Protein AF-A0A2D7VZB6-F1 (afdb_monomer)

Solvent-accessible surface area (backbone atoms only — not comparable to full-atom values): 5784 Å² total; per-residue (Å²): 134,69,69,68,62,59,54,51,57,53,62,44,67,39,91,85,35,32,50,35,37,40,90,92,47,74,46,43,22,41,67,48,69,64,81,82,76,78,69,81,92,58,88,78,77,67,69,29,39,35,38,33,45,28,90,72,55,64,83,62,49,72,68,40,62,34,35,36,41,44,101,85,72,46,76,42,56,28,32,31,69,41,71,44,73,42,98,82,66,54,38,26,44,32,34,31,37,74,113

Nearest PDB structures (foldseek):
  8v3w-assembly1_b  TM=5.420E-01  e=8.320E-02  Clostridioides difficile
  3otl-assembly1_B  TM=2.208E-01  e=6.715E+00  Rhizobium johnstonii 3841

Foldseek 3Di:
DPPVQVVVQVVQPDPQWKWKDFDPFIGIWHKDWPDQPDPDDDRDWTWIKTKGFCVRPVPDDFQGWMWIQDPVRDTFIWTWHDWAADPVNGMIITTITGD

Secondary structure (DSSP, 8-state):
--HHHHHHHHHTTSTTSEEEEETTEEEEEEEE------BTTB----EEEEEEEHHHHTT--TT-EEEEE-TTS-EEEEEEEEEEEPTTSSEEEEEEEE-

Structure (mmCIF, N/CA/C/O backbone):
data_AF-A0A2D7VZB6-F1
#
_entry.id   AF-A0A2D7VZB6-F1
#
loop_
_atom_site.group_PDB
_atom_site.id
_atom_site.type_symbol
_atom_site.label_atom_id
_atom_site.label_alt_id
_atom_site.label_comp_id
_atom_site.label_asym_id
_atom_site.label_entity_id
_atom_site.label_seq_id
_atom_site.pdbx_PDB_ins_code
_atom_site.Cartn_x
_atom_site.Cartn_y
_atom_site.Cartn_z
_atom_site.occupancy
_atom_site.B_iso_or_equiv
_atom_site.auth_seq_id
_atom_site.auth_comp_id
_atom_site.auth_asym_id
_atom_site.auth_atom_id
_atom_site.pdbx_PDB_model_num
ATOM 1 N N . MET A 1 1 ? 14.872 5.092 -24.245 1.00 50.16 1 MET A N 1
ATOM 2 C CA . MET A 1 1 ? 14.673 6.013 -23.110 1.00 50.16 1 MET A CA 1
ATOM 3 C C . MET A 1 1 ? 13.165 6.137 -22.938 1.00 50.16 1 MET A C 1
ATOM 5 O O . MET A 1 1 ? 12.531 6.808 -23.741 1.00 50.16 1 MET A O 1
ATOM 9 N N . SER A 1 2 ? 12.569 5.325 -22.057 1.00 58.03 2 SER A N 1
ATOM 10 C CA . SER A 1 2 ? 11.112 5.313 -21.862 1.00 58.03 2 SER A CA 1
ATOM 11 C C . SER A 1 2 ? 10.766 6.402 -20.859 1.00 58.03 2 SER A C 1
ATOM 13 O O . SER A 1 2 ? 10.997 6.238 -19.666 1.00 58.03 2 SER A O 1
ATOM 15 N N . ILE A 1 3 ? 10.269 7.529 -21.360 1.00 58.19 3 ILE A N 1
ATOM 16 C CA . ILE A 1 3 ? 9.893 8.682 -20.537 1.00 58.19 3 ILE A CA 1
ATOM 17 C C . ILE A 1 3 ? 8.687 8.381 -19.630 1.00 58.19 3 ILE A C 1
ATOM 19 O O . ILE A 1 3 ? 8.497 9.047 -18.624 1.00 58.19 3 ILE A O 1
ATOM 23 N N . ALA A 1 4 ? 7.904 7.340 -19.937 1.00 58.97 4 ALA A N 1
ATOM 24 C CA . ALA A 1 4 ? 6.696 7.006 -19.186 1.00 58.97 4 ALA A CA 1
ATOM 25 C C . ALA A 1 4 ? 6.990 6.388 -17.805 1.00 58.97 4 ALA A C 1
ATOM 27 O O . ALA A 1 4 ? 6.356 6.757 -16.824 1.00 58.97 4 ALA A O 1
ATOM 28 N N . ASN A 1 5 ? 7.971 5.483 -17.708 1.00 59.22 5 ASN A N 1
ATOM 29 C CA . ASN A 1 5 ? 8.241 4.767 -16.454 1.00 59.22 5 ASN A CA 1
ATOM 30 C C . ASN A 1 5 ? 9.028 5.618 -15.445 1.00 59.22 5 ASN A C 1
ATOM 32 O O . ASN A 1 5 ? 8.784 5.549 -14.247 1.00 59.22 5 ASN A O 1
ATOM 36 N N . ASP A 1 6 ? 9.965 6.432 -15.932 1.00 64.12 6 ASP A N 1
ATOM 37 C CA . ASP A 1 6 ? 10.800 7.284 -15.077 1.00 64.12 6 ASP A CA 1
ATOM 38 C C . ASP A 1 6 ? 9.985 8.434 -14.456 1.00 64.12 6 ASP A C 1
ATOM 40 O O . ASP A 1 6 ? 10.096 8.729 -13.267 1.00 64.12 6 ASP A O 1
ATOM 44 N N . SER A 1 7 ? 9.066 9.030 -15.229 1.00 74.94 7 SER A N 1
ATOM 45 C CA . SER A 1 7 ? 8.169 10.077 -14.723 1.00 74.94 7 SER A CA 1
ATOM 46 C C . SER A 1 7 ? 7.130 9.558 -13.728 1.00 74.94 7 SER A C 1
ATOM 48 O O . SER A 1 7 ? 6.783 10.278 -12.796 1.00 74.94 7 SER A O 1
ATOM 50 N N . LEU A 1 8 ? 6.655 8.319 -13.881 1.00 69.69 8 LEU A N 1
ATOM 51 C CA . LEU A 1 8 ? 5.689 7.740 -12.947 1.00 69.69 8 LEU A CA 1
ATOM 52 C C . LEU A 1 8 ? 6.335 7.462 -11.581 1.00 69.69 8 LEU A C 1
ATOM 54 O O . LEU A 1 8 ? 5.794 7.856 -10.550 1.00 69.69 8 LEU A O 1
ATOM 58 N N . SER A 1 9 ? 7.541 6.890 -11.572 1.00 70.75 9 SER A N 1
ATOM 59 C CA . SER A 1 9 ? 8.326 6.706 -10.346 1.00 70.75 9 SER A CA 1
ATOM 60 C C . SER A 1 9 ? 8.626 8.029 -9.637 1.00 70.75 9 SER A C 1
ATOM 62 O O . SER A 1 9 ? 8.644 8.075 -8.409 1.00 70.75 9 SER A O 1
ATOM 64 N N . ALA A 1 10 ? 8.834 9.121 -10.379 1.00 72.25 10 ALA A N 1
ATOM 65 C CA . ALA A 1 10 ? 9.052 10.441 -9.790 1.00 72.25 10 ALA A CA 1
ATOM 66 C C . ALA A 1 10 ? 7.817 10.968 -9.032 1.00 72.25 10 ALA A C 1
ATOM 68 O O . ALA A 1 10 ? 7.970 11.558 -7.965 1.00 72.25 10 ALA A O 1
ATOM 69 N N . ILE A 1 11 ? 6.601 10.706 -9.526 1.00 70.12 11 ILE A N 1
ATOM 70 C CA . ILE A 1 11 ? 5.346 11.113 -8.864 1.00 70.12 11 ILE A CA 1
ATOM 71 C C . ILE A 1 11 ? 5.147 10.351 -7.547 1.00 70.12 11 ILE A C 1
ATOM 73 O O . ILE A 1 11 ? 4.745 10.938 -6.545 1.00 70.12 11 ILE A O 1
ATOM 77 N N . PHE A 1 12 ? 5.501 9.064 -7.502 1.00 66.31 12 PHE A N 1
ATOM 78 C CA . PHE A 1 12 ? 5.399 8.270 -6.273 1.00 66.31 12 PHE A CA 1
ATOM 79 C C . PHE A 1 12 ? 6.489 8.574 -5.229 1.00 66.31 12 PHE A C 1
ATOM 81 O O . PHE A 1 12 ? 6.454 8.022 -4.135 1.00 66.31 12 PHE A O 1
ATOM 88 N N . ASN A 1 13 ? 7.440 9.461 -5.537 1.00 63.59 13 ASN A N 1
ATOM 89 C CA . ASN A 1 13 ? 8.458 9.942 -4.598 1.00 63.59 13 ASN A CA 1
ATOM 90 C C . ASN A 1 13 ? 8.152 11.334 -4.023 1.00 63.59 13 ASN A C 1
ATOM 92 O O . ASN A 1 13 ? 8.998 11.907 -3.338 1.00 63.59 13 ASN A O 1
ATOM 96 N N . LEU A 1 14 ? 6.963 11.880 -4.287 1.00 69.38 14 LEU A N 1
ATOM 97 C CA . LEU A 1 14 ? 6.518 13.153 -3.721 1.00 69.38 14 LEU A CA 1
ATOM 98 C C . LEU A 1 14 ? 6.178 13.017 -2.228 1.00 69.38 14 LEU A C 1
ATOM 100 O O . LEU A 1 14 ? 5.786 11.944 -1.763 1.00 69.38 14 LEU A O 1
ATOM 104 N N . ASP A 1 15 ? 6.279 14.125 -1.490 1.00 63.09 15 ASP A N 1
ATOM 105 C CA . ASP A 1 15 ? 6.065 14.193 -0.032 1.00 63.09 15 ASP A CA 1
ATOM 106 C C . ASP A 1 15 ? 4.653 13.766 0.410 1.00 63.09 15 ASP A C 1
ATOM 108 O O . ASP A 1 15 ? 4.439 13.393 1.559 1.00 63.09 15 ASP A O 1
ATOM 112 N N . GLU A 1 16 ? 3.686 13.777 -0.508 1.00 67.25 16 GLU A N 1
ATOM 113 C CA . GLU A 1 16 ? 2.295 13.381 -0.258 1.00 67.25 16 GLU A CA 1
ATOM 114 C C . GLU A 1 16 ? 2.080 11.856 -0.288 1.00 67.25 16 GLU A C 1
ATOM 116 O O . GLU A 1 16 ? 0.983 11.370 -0.007 1.00 67.25 16 GLU A O 1
ATOM 121 N N . THR A 1 17 ? 3.117 11.085 -0.626 1.00 78.25 17 THR A N 1
ATOM 122 C CA . THR A 1 17 ? 3.073 9.618 -0.647 1.00 78.25 17 THR A CA 1
ATOM 123 C C . THR A 1 17 ? 3.573 9.015 0.654 1.00 78.25 17 THR A C 1
ATOM 125 O O . THR A 1 17 ? 4.539 9.491 1.252 1.00 78.25 17 THR A O 1
ATOM 128 N N . VAL A 1 18 ? 2.947 7.912 1.056 1.00 84.00 18 VAL A N 1
ATOM 129 C CA . VAL A 1 18 ? 3.314 7.158 2.254 1.00 84.00 18 VAL A CA 1
ATOM 130 C C . VAL A 1 18 ? 4.254 6.012 1.902 1.00 84.00 18 VAL A C 1
ATOM 132 O O . VAL A 1 18 ? 4.124 5.385 0.844 1.00 84.00 18 VAL A O 1
ATOM 135 N N . ALA A 1 19 ? 5.203 5.734 2.794 1.00 86.38 19 ALA A N 1
ATOM 136 C CA . ALA A 1 19 ? 6.038 4.548 2.696 1.00 86.38 19 ALA A CA 1
ATOM 137 C C . ALA A 1 19 ? 5.203 3.306 3.029 1.00 86.38 19 ALA A C 1
ATOM 139 O O . ALA A 1 19 ? 4.428 3.296 3.988 1.00 86.38 19 ALA A O 1
ATOM 140 N N . VAL A 1 20 ? 5.345 2.265 2.213 1.00 87.81 20 VAL A N 1
ATOM 141 C CA . VAL A 1 20 ? 4.643 0.993 2.377 1.00 87.81 20 VAL A CA 1
ATOM 142 C C . VAL A 1 20 ? 5.645 -0.144 2.324 1.00 87.81 20 VAL A C 1
ATOM 144 O O . VAL A 1 20 ? 6.427 -0.264 1.380 1.00 87.81 20 VAL A O 1
ATOM 147 N N . THR A 1 21 ? 5.569 -1.018 3.314 1.00 89.69 21 THR A N 1
ATOM 148 C CA . THR A 1 21 ? 6.435 -2.180 3.456 1.00 89.69 21 THR A CA 1
ATOM 149 C C . THR A 1 21 ? 5.589 -3.442 3.466 1.00 89.69 21 THR A C 1
ATOM 151 O O . THR A 1 21 ? 4.671 -3.587 4.271 1.00 89.69 21 THR A O 1
ATOM 154 N N . SER A 1 22 ? 5.901 -4.392 2.590 1.00 85.44 22 SER A N 1
ATOM 155 C CA . SER A 1 22 ? 5.312 -5.729 2.626 1.00 85.44 22 SER A CA 1
ATOM 156 C C . SER A 1 22 ? 6.402 -6.787 2.587 1.00 85.44 22 SER A C 1
ATOM 158 O O . SER A 1 22 ? 7.089 -6.976 1.580 1.00 85.44 22 SER A O 1
ATOM 160 N N . GLY A 1 23 ? 6.592 -7.472 3.714 1.00 81.69 23 GLY A N 1
ATOM 161 C CA . GLY A 1 23 ? 7.684 -8.426 3.879 1.00 81.69 23 GLY A CA 1
ATOM 162 C C . GLY A 1 23 ? 9.045 -7.756 3.671 1.00 81.69 23 GLY A C 1
ATOM 163 O O . GLY A 1 23 ? 9.472 -6.954 4.493 1.00 81.69 23 GLY A O 1
ATOM 164 N N . THR A 1 24 ? 9.733 -8.101 2.579 1.00 76.19 24 THR A N 1
ATOM 165 C CA . THR A 1 24 ? 11.045 -7.539 2.202 1.00 76.19 24 THR A CA 1
ATOM 166 C C . THR A 1 24 ? 10.969 -6.428 1.152 1.00 76.19 24 THR A C 1
ATOM 168 O O . THR A 1 24 ? 12.001 -5.853 0.802 1.00 76.19 24 THR A O 1
ATOM 171 N N . LYS A 1 25 ? 9.778 -6.144 0.615 1.00 83.31 25 LYS A N 1
ATOM 172 C CA . LYS A 1 25 ? 9.552 -5.105 -0.391 1.00 83.31 25 LYS A CA 1
ATOM 173 C C . LYS A 1 25 ? 9.194 -3.792 0.293 1.00 83.31 25 LYS A C 1
ATOM 175 O O . LYS A 1 25 ? 8.246 -3.756 1.074 1.00 83.31 25 LYS A O 1
ATOM 180 N N . ASN A 1 26 ? 9.914 -2.734 -0.060 1.00 85.25 26 ASN A N 1
ATOM 181 C CA . ASN A 1 26 ? 9.636 -1.370 0.373 1.00 85.25 26 ASN A CA 1
ATOM 182 C C . ASN A 1 26 ? 9.310 -0.540 -0.863 1.00 85.25 26 ASN A C 1
ATOM 184 O O . ASN A 1 26 ? 10.103 -0.511 -1.801 1.00 85.25 26 ASN A O 1
ATOM 188 N N . GLY A 1 27 ? 8.178 0.147 -0.837 1.00 85.12 27 GLY A N 1
ATOM 189 C CA . GLY A 1 27 ? 7.744 1.031 -1.906 1.00 85.12 27 GLY A CA 1
ATOM 190 C C . GLY A 1 27 ? 7.028 2.253 -1.352 1.00 85.12 27 GLY A C 1
ATOM 191 O O . GLY A 1 27 ? 6.919 2.445 -0.141 1.00 85.12 27 GLY A O 1
ATOM 192 N N . ARG A 1 28 ? 6.535 3.095 -2.254 1.00 85.81 28 ARG A N 1
ATOM 193 C CA . ARG A 1 28 ? 5.725 4.265 -1.912 1.00 85.81 28 ARG A CA 1
ATOM 194 C C . ARG A 1 28 ? 4.401 4.196 -2.646 1.00 85.81 28 ARG A C 1
ATOM 196 O O . ARG A 1 28 ? 4.322 3.654 -3.750 1.00 85.81 28 ARG A O 1
ATOM 203 N N . GLY A 1 29 ? 3.365 4.735 -2.025 1.00 85.69 29 GLY A N 1
ATOM 204 C CA . GLY A 1 29 ? 2.043 4.795 -2.625 1.00 85.69 29 GLY A CA 1
ATOM 205 C C . GLY A 1 29 ? 1.215 5.940 -2.075 1.00 85.69 29 GLY A C 1
ATOM 206 O O . GLY A 1 29 ? 1.551 6.557 -1.063 1.00 85.69 29 GLY A O 1
ATOM 207 N N . TYR A 1 30 ? 0.124 6.232 -2.766 1.00 86.06 30 TYR A N 1
ATOM 208 C CA . TYR A 1 30 ? -0.868 7.181 -2.300 1.00 86.06 30 TYR A CA 1
ATOM 209 C C . TYR A 1 30 ? -1.947 6.422 -1.533 1.00 86.06 30 TYR A C 1
ATOM 211 O O . TYR A 1 30 ? -2.668 5.607 -2.108 1.00 86.06 30 TYR A O 1
ATOM 219 N N . LEU A 1 31 ? -2.021 6.653 -0.224 1.00 85.81 31 LEU A N 1
ATOM 220 C CA . LEU A 1 31 ? -3.067 6.079 0.613 1.00 85.81 31 LEU A CA 1
ATOM 221 C C . LEU A 1 31 ? -4.263 7.023 0.610 1.00 85.81 31 LEU A C 1
ATOM 223 O O . LEU A 1 31 ? -4.245 8.047 1.300 1.00 85.81 31 LEU A O 1
ATOM 227 N N . ASP A 1 32 ? -5.302 6.646 -0.127 1.00 83.00 32 ASP A N 1
ATOM 228 C CA . ASP A 1 32 ? -6.597 7.291 -0.013 1.00 83.00 32 ASP A CA 1
ATOM 229 C C . ASP A 1 32 ? -7.195 6.911 1.345 1.00 83.00 32 ASP A C 1
ATOM 231 O O . ASP A 1 32 ? -7.533 5.7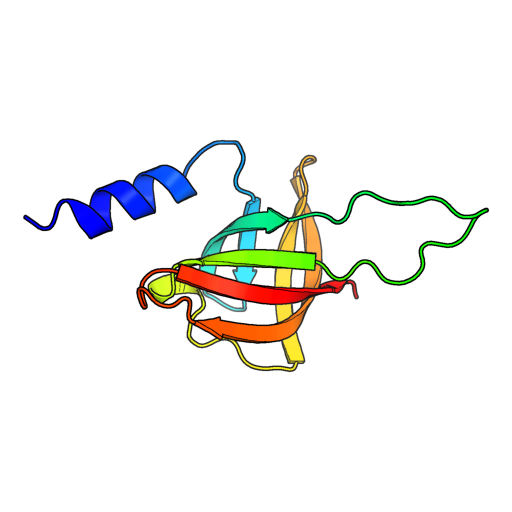53 1.629 1.00 83.00 32 ASP A O 1
ATOM 235 N N . ARG A 1 33 ? -7.214 7.900 2.237 1.00 69.81 33 ARG A N 1
ATOM 236 C CA . ARG A 1 33 ? -7.813 7.776 3.558 1.00 69.81 33 ARG A CA 1
ATOM 237 C C . ARG A 1 33 ? -9.268 8.192 3.409 1.00 69.81 33 ARG A C 1
ATOM 239 O O . ARG A 1 33 ? -9.511 9.352 3.076 1.00 69.81 33 ARG A O 1
ATOM 246 N N . PRO A 1 34 ? -10.234 7.319 3.730 1.00 62.69 34 PRO A N 1
ATOM 247 C CA . PRO A 1 34 ? -11.620 7.736 3.797 1.00 62.69 34 PRO A CA 1
ATOM 248 C C . PRO A 1 34 ? -11.731 8.945 4.709 1.00 62.69 34 PRO A C 1
ATOM 250 O O . PRO A 1 34 ? -11.156 8.988 5.802 1.00 62.69 34 PRO A O 1
ATOM 253 N N . THR A 1 35 ? -12.478 9.937 4.248 1.00 51.75 35 THR A N 1
ATOM 254 C CA . THR A 1 35 ? -12.899 11.034 5.103 1.00 51.75 35 THR A CA 1
ATOM 255 C C . THR A 1 35 ? -13.721 10.430 6.233 1.00 51.75 35 THR A C 1
ATOM 257 O O . THR A 1 35 ? -14.787 9.859 6.016 1.00 51.75 35 THR A O 1
ATOM 260 N N . THR A 1 36 ? -13.189 10.489 7.451 1.00 46.59 36 THR A N 1
ATOM 261 C CA . THR A 1 36 ? -13.869 9.978 8.638 1.00 46.59 36 THR A CA 1
ATOM 262 C C . THR A 1 36 ? -15.197 10.711 8.802 1.00 46.59 36 THR A C 1
ATOM 264 O O . THR A 1 36 ? -15.225 11.870 9.218 1.00 46.59 36 THR A O 1
ATOM 267 N N . VAL A 1 37 ? -16.312 10.049 8.496 1.00 44.66 37 VAL A N 1
ATOM 268 C CA . VAL A 1 37 ? -17.641 10.539 8.866 1.00 44.66 37 VAL A CA 1
ATOM 269 C C . VAL A 1 37 ? -17.910 10.049 10.284 1.00 44.66 37 VAL A C 1
ATOM 271 O O . VAL A 1 37 ? -18.256 8.890 10.500 1.00 44.66 37 VAL A O 1
ATOM 274 N N . LEU A 1 38 ? -17.696 10.922 11.272 1.00 46.47 38 LEU A N 1
ATOM 275 C CA . LEU A 1 38 ? -18.030 10.617 12.662 1.00 46.47 38 LEU A CA 1
ATOM 276 C C . LEU A 1 38 ? -19.556 10.550 12.822 1.00 46.47 38 LEU A C 1
ATOM 278 O O . LEU A 1 38 ? -20.234 11.575 12.781 1.00 46.47 38 LEU A O 1
ATOM 282 N N . ALA A 1 39 ? -20.092 9.354 13.061 1.00 45.38 39 ALA A N 1
ATOM 283 C CA . ALA A 1 39 ? -21.450 9.150 13.559 1.00 45.38 39 ALA A CA 1
ATOM 284 C C . ALA A 1 39 ? -21.376 8.682 15.023 1.00 45.38 39 ALA A C 1
ATOM 286 O O . ALA A 1 39 ? -21.346 7.489 15.313 1.00 45.38 39 ALA A O 1
ATOM 287 N N . GLY A 1 40 ? -21.295 9.626 15.966 1.00 65.50 40 GLY A N 1
ATOM 288 C CA . GLY A 1 40 ? -21.112 9.316 17.393 1.00 65.50 40 GLY A CA 1
ATOM 289 C C . GLY A 1 40 ? -19.647 9.042 17.776 1.00 65.50 40 GLY A C 1
ATOM 290 O O . GLY A 1 40 ? -18.779 9.849 17.455 1.00 65.50 40 GLY A O 1
ATOM 291 N N . ASN A 1 41 ? -19.382 7.939 18.495 1.00 56.78 41 ASN A N 1
ATOM 292 C CA . ASN A 1 41 ? -18.077 7.595 19.100 1.00 56.78 41 ASN A CA 1
ATOM 293 C C . ASN A 1 41 ? -17.372 6.369 18.476 1.00 56.78 41 ASN A C 1
ATOM 295 O O . ASN A 1 41 ? -16.347 5.941 19.005 1.00 56.78 41 ASN A O 1
ATOM 299 N N . GLU A 1 42 ? -17.896 5.794 17.390 1.00 50.00 42 GLU A N 1
ATOM 300 C CA . GLU A 1 42 ? -17.389 4.540 16.816 1.00 50.00 42 GLU A CA 1
ATOM 301 C C . GLU A 1 42 ? -16.896 4.734 15.376 1.00 50.00 42 GLU A C 1
ATOM 303 O O . GLU A 1 42 ? -17.583 5.318 14.537 1.00 50.00 42 GLU A O 1
ATOM 308 N N . ILE A 1 43 ? -15.685 4.244 15.094 1.00 54.34 43 ILE A N 1
ATOM 309 C CA . ILE A 1 43 ? -15.120 4.200 13.743 1.00 54.34 43 ILE A CA 1
ATOM 310 C C . ILE A 1 43 ? -15.624 2.913 13.088 1.00 54.34 43 ILE A C 1
ATOM 312 O O . ILE A 1 43 ? -15.092 1.828 13.314 1.00 54.34 43 ILE A O 1
ATOM 316 N N . LEU A 1 44 ? -16.674 3.042 12.283 1.00 49.78 44 LEU A N 1
ATOM 317 C CA . LEU A 1 44 ? -17.192 1.974 11.436 1.00 49.78 44 LEU A CA 1
ATOM 318 C C . LEU A 1 44 ? -16.239 1.815 10.249 1.00 49.78 44 LEU A C 1
ATOM 320 O O . LEU A 1 44 ? -16.246 2.653 9.361 1.00 49.78 44 LEU A O 1
ATOM 324 N N . SER A 1 45 ? -15.382 0.796 10.303 1.00 50.75 45 SER A N 1
ATOM 325 C CA . SER A 1 45 ? -14.546 0.257 9.217 1.00 50.75 45 SER A CA 1
ATOM 326 C C . SER A 1 45 ? -14.179 1.228 8.083 1.00 50.75 45 SER A C 1
ATOM 328 O O . SER A 1 45 ? -14.948 1.521 7.173 1.00 50.75 45 SER A O 1
ATOM 330 N N . THR A 1 46 ? -12.950 1.716 8.143 1.00 60.00 46 THR A N 1
ATOM 331 C CA . THR A 1 46 ? -12.361 2.571 7.124 1.00 60.00 46 THR A CA 1
ATOM 332 C C . THR A 1 46 ? -11.721 1.663 6.070 1.00 60.00 46 THR A C 1
ATOM 334 O O . THR A 1 46 ? -10.645 1.124 6.313 1.00 60.00 46 THR A O 1
ATOM 337 N N . ASP A 1 47 ? -12.390 1.418 4.942 1.00 66.94 47 ASP A N 1
ATOM 338 C CA . ASP A 1 47 ? -11.762 0.749 3.796 1.00 66.94 47 ASP A CA 1
ATOM 339 C C . ASP A 1 47 ? -10.730 1.704 3.191 1.00 66.94 47 ASP A C 1
ATOM 341 O O . ASP A 1 47 ? -11.081 2.738 2.629 1.00 66.94 47 ASP A O 1
ATOM 345 N N . TYR A 1 48 ? -9.448 1.391 3.347 1.00 81.75 4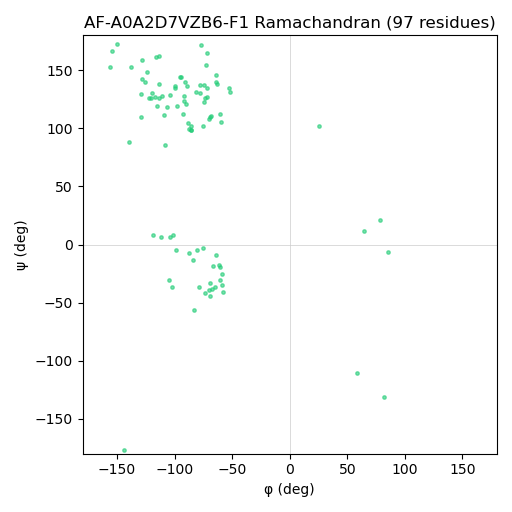8 TYR A N 1
ATOM 346 C CA . TYR A 1 48 ? -8.369 2.209 2.801 1.00 81.75 48 TYR A CA 1
ATOM 347 C C . TYR A 1 48 ? -8.023 1.718 1.400 1.00 81.75 48 TYR A C 1
ATOM 349 O O . TYR A 1 48 ? -7.950 0.511 1.171 1.00 81.75 48 TYR A O 1
ATOM 357 N N . VAL A 1 49 ? -7.759 2.628 0.465 1.00 87.44 49 VAL A N 1
ATOM 358 C CA . VAL A 1 49 ? -7.298 2.259 -0.880 1.00 87.44 49 VAL A CA 1
ATOM 359 C C . VAL A 1 49 ? -5.893 2.799 -1.079 1.00 87.44 49 VAL A C 1
ATOM 361 O O . VAL A 1 49 ? -5.652 3.999 -1.005 1.00 87.44 49 VAL A O 1
ATOM 364 N N . LEU A 1 50 ? -4.943 1.900 -1.309 1.00 86.81 50 LEU A N 1
ATOM 365 C CA . LEU A 1 50 ? -3.570 2.244 -1.635 1.00 86.81 50 LEU A CA 1
ATOM 366 C C . LEU A 1 50 ? -3.382 2.184 -3.149 1.00 86.81 50 LEU A C 1
ATOM 368 O O . LEU A 1 50 ? -3.506 1.122 -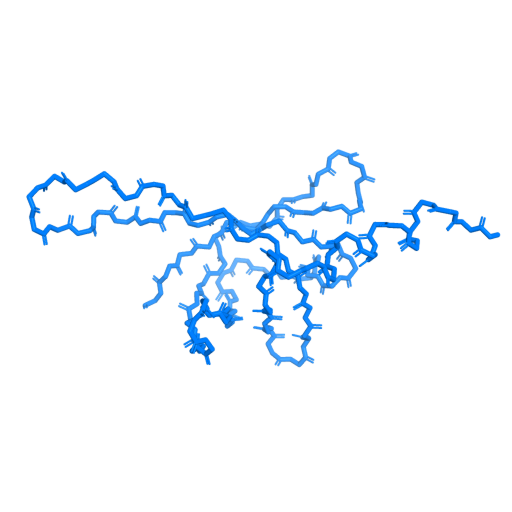3.752 1.00 86.81 50 LEU A O 1
ATOM 372 N N . HIS A 1 51 ? -3.025 3.316 -3.741 1.00 88.81 51 HIS A N 1
ATOM 373 C CA . HIS A 1 51 ? -2.567 3.395 -5.120 1.00 88.81 51 HIS A CA 1
ATOM 374 C C . HIS A 1 51 ? -1.050 3.270 -5.166 1.00 88.81 51 HIS A C 1
ATOM 376 O O . HIS A 1 51 ? -0.335 4.052 -4.533 1.00 88.81 51 HIS A O 1
ATOM 382 N N . CYS A 1 52 ? -0.544 2.298 -5.914 1.00 87.69 52 CYS A N 1
ATOM 383 C CA . CYS A 1 52 ? 0.886 2.034 -5.987 1.00 87.69 52 CYS A CA 1
ATOM 384 C C . CYS A 1 52 ? 1.304 1.462 -7.344 1.00 87.69 52 CYS A C 1
ATOM 386 O O . CYS A 1 52 ? 0.474 1.170 -8.205 1.00 87.69 52 CYS A O 1
ATOM 388 N N . LEU A 1 53 ? 2.615 1.330 -7.542 1.00 86.06 53 LEU A N 1
ATOM 389 C CA . LEU A 1 53 ? 3.185 0.754 -8.756 1.00 86.06 53 LEU A CA 1
ATOM 390 C C . LEU A 1 53 ? 3.014 -0.767 -8.792 1.00 86.06 53 LEU A C 1
ATOM 392 O O . LEU A 1 53 ? 3.297 -1.464 -7.810 1.00 86.06 53 LEU A O 1
ATOM 396 N N . ASP A 1 54 ? 2.650 -1.285 -9.966 1.00 84.94 54 ASP A N 1
ATOM 397 C CA . ASP A 1 54 ? 2.544 -2.725 -10.225 1.00 84.94 54 ASP A CA 1
ATOM 398 C C . ASP A 1 54 ? 3.868 -3.459 -9.961 1.00 84.94 54 ASP A C 1
ATOM 400 O O . ASP A 1 54 ? 3.891 -4.510 -9.319 1.00 84.94 54 ASP A O 1
ATOM 404 N N . SER A 1 55 ? 4.994 -2.857 -10.352 1.00 82.19 55 SER A N 1
ATOM 405 C CA . SER A 1 55 ? 6.331 -3.434 -10.168 1.00 82.19 55 SER A CA 1
ATOM 406 C C . SER A 1 55 ? 6.703 -3.675 -8.700 1.00 82.19 55 SER A C 1
ATOM 408 O O . SER A 1 55 ? 7.454 -4.605 -8.379 1.00 82.19 55 SER A O 1
ATOM 410 N N . GLU A 1 56 ? 6.171 -2.852 -7.798 1.00 82.25 56 GLU A N 1
ATOM 411 C CA . GLU A 1 56 ? 6.423 -2.951 -6.364 1.00 82.25 56 GLU A CA 1
ATOM 412 C C . GLU A 1 56 ? 5.496 -3.995 -5.736 1.00 82.25 56 GLU A C 1
ATOM 414 O O . GLU A 1 56 ? 5.972 -4.994 -5.184 1.00 82.25 56 GLU A O 1
ATOM 419 N N . PHE A 1 57 ? 4.181 -3.828 -5.903 1.00 84.31 57 PHE A N 1
ATOM 420 C CA . PHE A 1 57 ? 3.168 -4.529 -5.106 1.00 84.31 57 PHE A CA 1
ATOM 421 C C . PHE A 1 57 ? 2.224 -5.441 -5.907 1.00 84.31 57 PHE A C 1
ATOM 423 O O . PHE A 1 57 ? 1.286 -6.011 -5.347 1.00 84.31 57 PHE A O 1
ATOM 430 N N . GLY A 1 58 ? 2.478 -5.669 -7.196 1.00 79.19 58 GLY A N 1
ATOM 431 C CA . GLY A 1 58 ? 1.664 -6.555 -8.038 1.00 79.19 58 GLY A CA 1
ATOM 432 C C . GLY A 1 58 ? 1.623 -8.016 -7.581 1.00 79.19 58 GLY A C 1
ATOM 433 O O . GLY A 1 58 ? 0.713 -8.753 -7.947 1.00 79.19 58 GLY A O 1
ATOM 434 N N . SER A 1 59 ? 2.560 -8.443 -6.728 1.00 85.38 59 SER A N 1
ATOM 435 C CA . SER A 1 59 ? 2.577 -9.793 -6.154 1.00 85.38 59 SER A CA 1
ATOM 436 C C . SER A 1 59 ? 1.758 -9.956 -4.869 1.00 85.38 59 SER A C 1
ATOM 438 O O . SER A 1 59 ? 1.655 -11.088 -4.393 1.00 85.38 59 SER A O 1
ATOM 440 N N . LEU A 1 60 ? 1.221 -8.872 -4.291 1.00 85.75 60 LEU A N 1
ATOM 441 C CA . LEU A 1 60 ? 0.426 -8.938 -3.060 1.00 85.75 60 LEU A CA 1
ATOM 442 C C . LEU A 1 60 ? -0.850 -9.749 -3.272 1.00 85.75 60 LEU A C 1
ATOM 444 O O . LEU A 1 60 ? -1.544 -9.591 -4.281 1.00 85.75 60 LEU A O 1
ATOM 448 N N . LYS A 1 61 ? -1.182 -10.582 -2.290 1.00 88.25 61 LYS A N 1
ATOM 449 C CA . LYS A 1 61 ? -2.372 -11.431 -2.287 1.00 88.25 61 LYS A CA 1
ATOM 450 C C . LYS A 1 61 ? -3.311 -11.052 -1.155 1.00 88.25 61 LYS A C 1
ATOM 452 O O . LYS A 1 61 ? -2.928 -10.424 -0.174 1.00 88.25 61 LYS A O 1
ATOM 457 N N . PHE A 1 62 ? -4.561 -11.484 -1.289 1.00 88.31 62 PHE A N 1
ATOM 458 C CA . PHE A 1 62 ? -5.539 -11.397 -0.212 1.00 88.31 62 PHE A CA 1
ATOM 459 C C . PHE A 1 62 ? -4.992 -12.013 1.083 1.00 88.31 62 PHE A C 1
ATOM 461 O O . PHE A 1 62 ? -4.518 -13.150 1.075 1.00 88.31 62 PHE A O 1
ATOM 468 N N . GLY A 1 63 ? -5.113 -11.281 2.188 1.00 86.62 63 GLY A N 1
ATOM 469 C CA . GLY A 1 63 ? -4.643 -11.698 3.507 1.00 86.62 63 GLY A CA 1
ATOM 470 C C . GLY A 1 63 ? -3.173 -11.389 3.794 1.00 86.62 63 GLY A C 1
ATOM 471 O O . GLY A 1 63 ? -2.758 -11.565 4.938 1.00 86.62 63 GLY A O 1
ATOM 472 N N . ASP A 1 64 ? -2.400 -10.898 2.818 1.00 89.50 64 ASP A N 1
ATOM 473 C CA . ASP A 1 64 ? -1.034 -10.443 3.079 1.00 89.50 64 ASP A CA 1
ATOM 474 C C . ASP A 1 64 ? -1.040 -9.232 4.021 1.00 89.50 64 ASP A C 1
ATOM 476 O O . ASP A 1 64 ? -1.937 -8.382 3.982 1.00 89.50 64 ASP A O 1
ATOM 480 N N . SER A 1 65 ? -0.015 -9.158 4.869 1.00 89.25 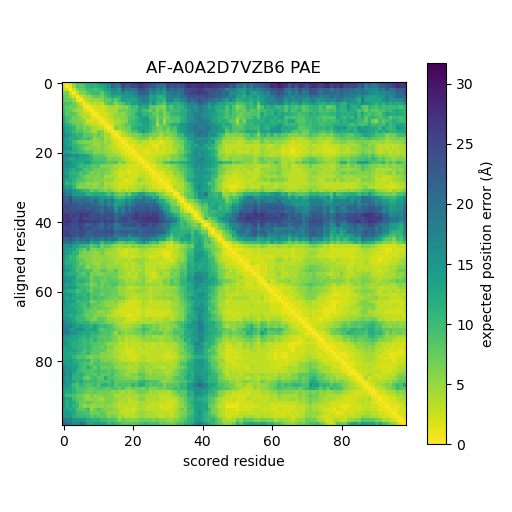65 SER A N 1
ATOM 481 C CA . SER A 1 65 ? 0.195 -8.029 5.771 1.00 89.25 65 SER A CA 1
ATOM 482 C C . SER A 1 65 ? 1.037 -6.960 5.087 1.00 89.25 65 SER A C 1
ATOM 484 O O . SER A 1 65 ? 2.069 -7.251 4.472 1.00 89.25 65 SER A O 1
ATOM 486 N N . VAL A 1 66 ? 0.626 -5.708 5.254 1.00 89.94 66 VAL A N 1
ATOM 487 C CA . VAL A 1 66 ? 1.385 -4.534 4.825 1.00 89.94 66 VAL A CA 1
ATOM 488 C C . VAL A 1 66 ? 1.509 -3.557 5.986 1.00 89.94 66 VAL A C 1
ATOM 490 O O . VAL A 1 66 ? 0.592 -3.405 6.790 1.00 89.94 66 VAL A O 1
ATOM 493 N N . LEU A 1 67 ? 2.662 -2.915 6.088 1.00 90.81 67 LEU A N 1
ATOM 494 C CA . LEU A 1 67 ? 2.932 -1.827 7.015 1.00 90.81 67 LEU A CA 1
ATOM 495 C C . LEU A 1 67 ? 2.904 -0.537 6.211 1.00 90.81 67 LEU A C 1
ATOM 497 O O . LEU A 1 67 ? 3.543 -0.455 5.165 1.00 90.81 67 LEU A O 1
ATOM 501 N N . VAL A 1 68 ? 2.144 0.446 6.672 1.00 88.56 68 VAL A N 1
ATOM 502 C CA . VAL A 1 68 ? 2.075 1.763 6.040 1.00 88.56 68 VAL A CA 1
ATOM 503 C C . VAL A 1 68 ? 2.474 2.804 7.067 1.00 88.56 68 VAL A C 1
ATOM 505 O O . VAL A 1 68 ? 1.882 2.855 8.146 1.00 88.56 68 VAL A O 1
ATOM 508 N N . GLU A 1 69 ? 3.446 3.635 6.716 1.00 85.94 69 GLU A N 1
ATOM 509 C CA . GLU A 1 69 ? 3.898 4.737 7.557 1.00 85.94 69 GLU A CA 1
ATOM 510 C C . GLU A 1 69 ? 2.832 5.849 7.571 1.00 85.94 69 GLU A C 1
ATOM 512 O O . GLU A 1 69 ? 2.340 6.299 6.527 1.00 85.94 69 GLU A O 1
ATOM 517 N N . ASP A 1 70 ? 2.406 6.267 8.763 1.00 79.75 70 ASP A N 1
ATOM 518 C CA . ASP A 1 70 ? 1.490 7.390 8.932 1.00 79.75 70 ASP A CA 1
ATOM 519 C C . ASP A 1 70 ? 2.207 8.743 8.770 1.00 79.75 70 ASP A C 1
ATOM 521 O O . ASP A 1 70 ? 3.429 8.833 8.710 1.00 79.75 70 ASP A O 1
ATOM 525 N N . ALA A 1 71 ? 1.440 9.836 8.727 1.00 71.06 71 ALA A N 1
ATOM 526 C CA . ALA A 1 71 ? 2.004 11.185 8.595 1.00 71.06 71 ALA A CA 1
ATOM 527 C C . ALA A 1 71 ? 2.883 11.622 9.788 1.00 71.06 71 ALA A C 1
ATOM 529 O O . ALA A 1 71 ? 3.520 12.670 9.728 1.00 71.06 71 ALA A O 1
ATOM 530 N N . ASN A 1 72 ? 2.896 10.849 10.876 1.00 72.56 72 ASN A N 1
ATOM 531 C CA . ASN A 1 72 ? 3.699 11.084 12.070 1.00 72.56 72 ASN A CA 1
ATOM 532 C C . ASN A 1 72 ? 4.912 10.134 12.148 1.00 72.56 72 ASN A C 1
ATOM 534 O O . 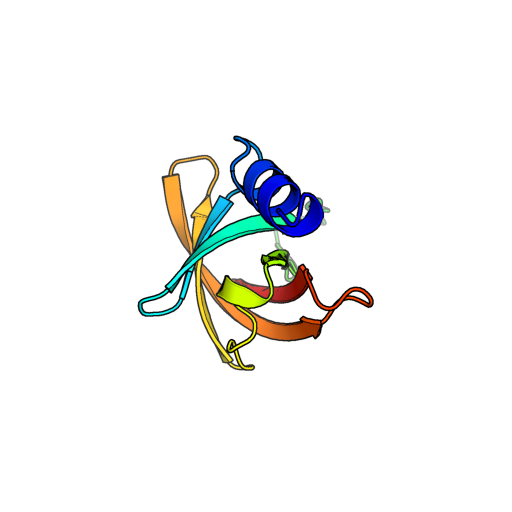ASN A 1 72 ? 5.605 10.144 13.166 1.00 72.56 72 ASN A O 1
ATOM 538 N N . GLY A 1 73 ? 5.169 9.324 11.112 1.00 75.31 73 GLY A N 1
ATOM 539 C CA . GLY A 1 73 ? 6.278 8.368 11.067 1.00 75.31 73 GLY A CA 1
ATOM 540 C C . GLY A 1 73 ? 6.034 7.070 11.846 1.00 75.31 73 GLY A C 1
ATOM 541 O O . GLY A 1 73 ? 6.995 6.416 12.244 1.00 75.31 73 GLY A O 1
ATOM 542 N N . ASN A 1 74 ? 4.777 6.710 12.127 1.00 81.62 74 ASN A N 1
ATOM 543 C CA . ASN A 1 74 ? 4.431 5.451 12.788 1.00 81.62 74 ASN A CA 1
ATOM 544 C C . ASN A 1 74 ? 3.977 4.400 11.778 1.00 81.62 74 ASN A C 1
ATOM 546 O O . ASN A 1 74 ? 3.090 4.659 10.964 1.00 81.62 74 ASN A O 1
ATOM 550 N N . ASP A 1 75 ? 4.484 3.180 11.918 1.00 85.50 75 ASP A N 1
ATOM 551 C CA . ASP A 1 75 ? 4.027 2.046 11.123 1.00 85.50 75 ASP A CA 1
ATOM 552 C C . ASP A 1 75 ? 2.652 1.563 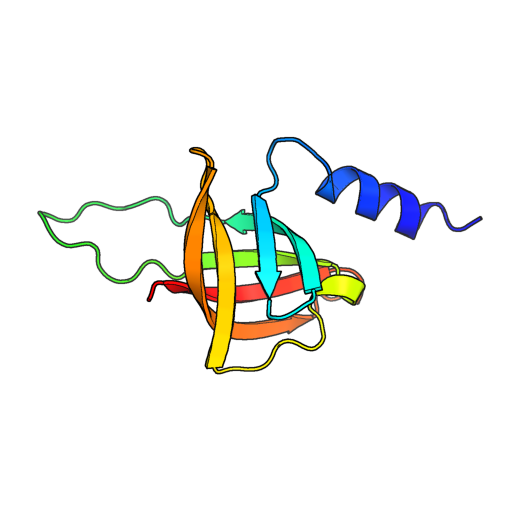11.589 1.00 85.50 75 ASP A C 1
ATOM 554 O O . ASP A 1 75 ? 2.451 1.164 12.741 1.00 85.50 75 ASP A O 1
ATOM 558 N N . VAL A 1 76 ? 1.696 1.545 10.667 1.00 87.19 76 VAL A N 1
ATOM 559 C CA . VAL A 1 76 ? 0.358 1.004 10.893 1.00 87.19 76 VAL A CA 1
ATOM 560 C C . VAL A 1 76 ? 0.192 -0.269 10.072 1.00 87.19 76 VAL A C 1
ATOM 562 O O . VAL A 1 76 ? 0.433 -0.284 8.867 1.00 87.19 76 VAL A O 1
ATOM 565 N N . SER A 1 77 ? -0.226 -1.351 10.731 1.00 88.19 77 SER A N 1
ATOM 566 C CA . SER A 1 77 ? -0.472 -2.638 10.077 1.00 88.19 77 SER A CA 1
ATOM 567 C C . SER A 1 77 ? -1.841 -2.670 9.401 1.00 88.19 77 SER A C 1
ATOM 569 O O . SER A 1 77 ? -2.867 -2.361 10.009 1.00 88.19 77 SER A O 1
ATOM 571 N N . TYR A 1 78 ? -1.850 -3.108 8.149 1.00 88.44 78 TYR A N 1
ATOM 572 C CA . TYR A 1 78 ? -3.045 -3.372 7.363 1.00 88.44 78 TYR A CA 1
ATOM 573 C C . TYR A 1 78 ? -2.978 -4.773 6.756 1.00 88.44 78 TYR A C 1
ATOM 575 O O . TYR A 1 78 ? -1.908 -5.352 6.570 1.00 88.44 78 TYR A O 1
ATOM 583 N N . THR A 1 79 ? -4.144 -5.304 6.408 1.00 90.50 79 THR A N 1
ATOM 584 C CA . THR A 1 79 ? -4.302 -6.554 5.660 1.00 90.50 79 THR A CA 1
ATOM 585 C C . THR A 1 79 ? -4.904 -6.288 4.288 1.00 90.50 79 THR A C 1
ATOM 587 O O . THR A 1 79 ? -5.843 -5.500 4.150 1.00 90.50 79 THR A O 1
ATOM 590 N N . VAL A 1 80 ? -4.370 -6.959 3.268 1.00 90.38 80 VAL A N 1
ATOM 591 C CA . VAL A 1 80 ? -4.818 -6.825 1.877 1.00 90.38 80 VAL A CA 1
ATOM 592 C C . VAL A 1 80 ? -6.165 -7.519 1.676 1.00 90.38 80 VAL A C 1
ATOM 594 O O . VAL A 1 80 ? -6.318 -8.709 1.959 1.00 90.38 80 VAL A O 1
ATOM 597 N N . ARG A 1 81 ? -7.142 -6.779 1.148 1.00 89.62 81 ARG A N 1
ATOM 598 C CA . ARG A 1 81 ? -8.494 -7.251 0.801 1.00 89.62 81 ARG A CA 1
ATOM 599 C C . ARG A 1 81 ? -8.700 -7.434 -0.698 1.00 89.62 81 ARG A C 1
ATOM 601 O O . ARG A 1 81 ? -9.477 -8.291 -1.101 1.00 89.62 81 ARG A O 1
ATOM 608 N N . ALA A 1 82 ? -8.023 -6.646 -1.516 1.00 87.81 82 ALA A N 1
ATOM 609 C CA . ALA A 1 82 ? -8.046 -6.774 -2.966 1.00 87.81 82 ALA A CA 1
ATOM 610 C C . ALA A 1 82 ? -6.768 -6.165 -3.543 1.00 87.81 82 ALA A C 1
ATOM 612 O O . ALA A 1 82 ? -6.175 -5.284 -2.924 1.00 87.81 82 ALA A O 1
ATOM 613 N N . ASN A 1 83 ? -6.344 -6.651 -4.708 1.00 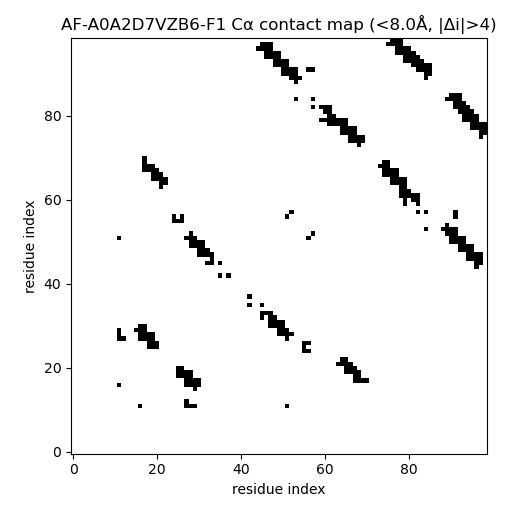89.38 83 ASN A N 1
ATOM 614 C CA . ASN A 1 83 ? -5.203 -6.119 -5.448 1.00 89.38 83 ASN A CA 1
ATOM 615 C C . ASN A 1 83 ? -5.540 -6.111 -6.942 1.00 89.38 83 ASN A C 1
ATOM 617 O O . ASN A 1 83 ? -5.286 -7.081 -7.665 1.00 89.38 83 ASN A O 1
ATOM 621 N N . GLU A 1 84 ? -6.146 -5.022 -7.393 1.00 88.75 84 GLU A N 1
ATOM 622 C CA . GLU A 1 84 ? -6.632 -4.878 -8.760 1.00 88.75 84 GLU A CA 1
ATOM 623 C C . GLU A 1 84 ? -5.647 -4.061 -9.596 1.00 88.75 84 GLU A C 1
ATOM 625 O O . GLU A 1 84 ? -5.076 -3.076 -9.131 1.00 88.75 84 GLU A O 1
ATOM 630 N N . ALA A 1 85 ? -5.398 -4.520 -10.824 1.00 86.50 85 ALA A N 1
ATOM 631 C CA . ALA A 1 85 ? -4.582 -3.776 -11.775 1.00 86.50 85 ALA A CA 1
ATOM 632 C C . ALA A 1 85 ? -5.420 -2.650 -12.372 1.00 86.50 85 ALA A C 1
ATOM 634 O O . ALA A 1 85 ? -6.561 -2.901 -12.769 1.00 86.50 85 ALA A O 1
ATOM 635 N N . ASP A 1 86 ? -4.841 -1.462 -12.512 1.00 83.31 86 ASP A N 1
ATOM 636 C CA . ASP A 1 86 ? -5.459 -0.426 -13.328 1.00 83.31 86 ASP A CA 1
ATOM 637 C C . ASP A 1 86 ? -5.355 -0.780 -14.820 1.00 83.31 86 ASP A C 1
ATOM 639 O O . ASP A 1 86 ? -4.587 -1.651 -15.245 1.00 83.31 86 ASP A O 1
ATOM 643 N N . LEU A 1 87 ? -6.146 -0.086 -15.642 1.00 81.19 87 LEU A N 1
ATOM 644 C CA . LEU A 1 87 ? -6.248 -0.341 -17.083 1.00 81.19 87 LEU A CA 1
ATOM 645 C C . LEU A 1 87 ? -4.906 -0.197 -17.825 1.00 81.19 87 LEU A C 1
ATOM 647 O O . LEU A 1 87 ? -4.729 -0.788 -18.890 1.00 81.19 87 LEU A O 1
ATOM 651 N N . ASP A 1 88 ? -3.976 0.593 -17.288 1.00 77.69 88 ASP A N 1
ATOM 652 C CA . ASP A 1 88 ? -2.671 0.850 -17.895 1.00 77.69 88 ASP A CA 1
ATOM 653 C C . ASP A 1 88 ? -1.611 -0.222 -17.581 1.00 77.69 88 ASP A C 1
ATOM 655 O O . ASP A 1 88 ? -0.578 -0.265 -18.250 1.00 77.69 88 ASP A O 1
ATOM 659 N N . GLY A 1 89 ? -1.865 -1.106 -16.607 1.00 80.56 89 GLY A N 1
ATOM 660 C CA . GLY A 1 89 ? -0.915 -2.119 -16.141 1.00 80.56 89 GLY A CA 1
ATOM 661 C C . GLY A 1 89 ? 0.353 -1.551 -15.492 1.00 80.56 89 GLY A C 1
ATOM 662 O O . GLY A 1 89 ? 1.310 -2.296 -15.285 1.00 80.56 89 GLY A O 1
ATOM 663 N N . LEU A 1 90 ? 0.387 -0.249 -15.200 1.00 82.00 90 LEU A N 1
ATOM 664 C CA . LEU A 1 90 ? 1.507 0.435 -14.553 1.00 82.00 90 LEU A CA 1
ATOM 665 C C . LEU A 1 90 ? 1.206 0.694 -13.076 1.00 82.00 90 LEU A C 1
ATOM 667 O O . LEU A 1 90 ? 2.107 0.588 -12.236 1.00 82.00 90 LEU A O 1
ATOM 671 N N . THR A 1 91 ? -0.052 1.001 -12.754 1.00 85.88 91 THR A N 1
ATOM 672 C CA . THR A 1 91 ? -0.522 1.199 -11.381 1.00 85.88 91 THR A CA 1
ATOM 673 C C . THR A 1 91 ? -1.515 0.127 -10.952 1.00 85.88 91 THR A C 1
ATOM 675 O O . THR A 1 91 ? -2.065 -0.636 -11.753 1.00 85.88 91 THR A O 1
ATOM 678 N N . ARG A 1 92 ? -1.695 0.024 -9.638 1.00 88.69 92 ARG A N 1
ATOM 679 C CA . ARG A 1 92 ? -2.653 -0.877 -9.010 1.00 88.69 92 ARG A CA 1
ATOM 680 C C . ARG A 1 92 ? -3.363 -0.185 -7.865 1.00 88.69 92 ARG A C 1
ATOM 682 O O . ARG A 1 92 ? -2.786 0.672 -7.188 1.00 88.69 92 ARG A O 1
ATOM 689 N N . GLN A 1 93 ? -4.577 -0.652 -7.608 1.00 89.88 93 GLN A N 1
ATOM 690 C CA . GLN A 1 93 ? -5.363 -0.308 -6.437 1.00 89.88 93 GLN A CA 1
ATOM 691 C C . GLN A 1 93 ? -5.393 -1.497 -5.483 1.00 89.88 93 GLN A C 1
ATOM 693 O O . GLN A 1 93 ? -5.887 -2.582 -5.801 1.00 89.88 93 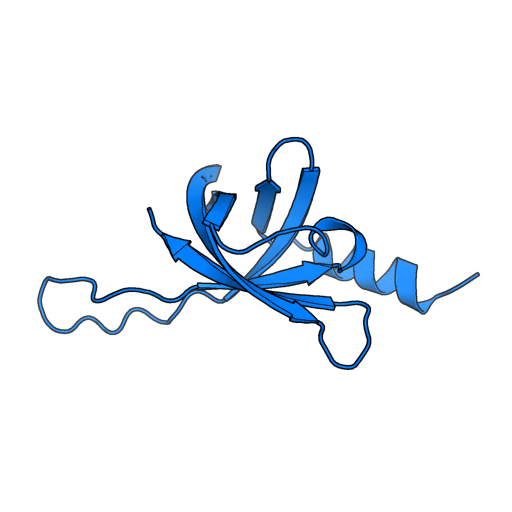GLN A O 1
ATOM 698 N N . VAL A 1 94 ? -4.860 -1.283 -4.286 1.00 89.31 94 VAL A N 1
ATOM 699 C CA . VAL A 1 94 ? -4.845 -2.276 -3.219 1.00 89.31 94 VAL A CA 1
ATOM 700 C C . VAL A 1 94 ? -5.820 -1.834 -2.139 1.00 89.31 94 VAL A C 1
ATOM 702 O O . VAL A 1 94 ? -5.587 -0.846 -1.446 1.00 89.31 94 VAL A O 1
ATOM 705 N N . SER A 1 95 ? -6.918 -2.567 -1.980 1.00 88.62 95 SER A N 1
ATOM 706 C CA . SER A 1 95 ? -7.854 -2.338 -0.878 1.00 88.62 95 SER A CA 1
ATOM 707 C C . SER A 1 95 ? -7.283 -2.933 0.406 1.00 88.62 95 SER A C 1
ATOM 709 O O . SER A 1 95 ? -6.869 -4.096 0.435 1.00 88.62 95 SER A O 1
ATOM 711 N N . LEU A 1 96 ? -7.275 -2.145 1.473 1.00 87.50 96 LEU A N 1
ATOM 712 C CA . LEU A 1 96 ? -6.634 -2.436 2.745 1.00 87.50 96 LEU 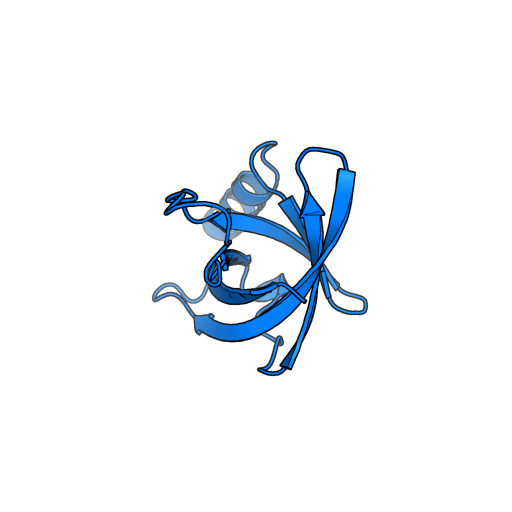A CA 1
ATOM 713 C C . LEU A 1 96 ? -7.630 -2.309 3.899 1.00 87.50 96 LEU A C 1
ATOM 715 O O . LEU A 1 96 ? -8.419 -1.370 3.974 1.00 87.50 96 LEU A O 1
ATOM 719 N N . SER A 1 97 ? -7.528 -3.235 4.848 1.00 84.62 97 SER A N 1
ATOM 720 C CA . SER A 1 97 ? -8.265 -3.216 6.110 1.00 84.62 97 SER A CA 1
ATOM 721 C C . SER A 1 97 ? -7.279 -3.029 7.252 1.00 84.62 97 SER A C 1
ATOM 723 O O . SER A 1 97 ? -6.324 -3.797 7.371 1.00 84.62 97 SER A O 1
ATOM 725 N N . LYS A 1 98 ? -7.504 -2.026 8.101 1.00 83.06 98 LYS A N 1
ATOM 726 C CA . LYS A 1 98 ? -6.680 -1.821 9.299 1.00 83.06 98 LYS A CA 1
ATOM 727 C C . LYS A 1 98 ? -6.842 -3.003 10.265 1.00 83.06 98 LYS A C 1
ATOM 729 O O . LYS A 1 98 ? -7.956 -3.518 10.393 1.00 83.06 98 LYS A O 1
ATOM 734 N N . VAL A 1 99 ? -5.736 -3.433 10.879 1.00 78.94 99 VAL A N 1
ATOM 735 C CA . VAL A 1 99 ? -5.685 -4.495 11.906 1.00 78.94 99 VAL A CA 1
ATOM 736 C C . VAL A 1 99 ? -5.785 -3.893 13.304 1.00 78.94 99 VAL A C 1
ATOM 738 O O . VAL A 1 99 ? -5.215 -2.797 13.514 1.00 78.94 99 VAL A O 1
#

pLDDT: mean 77.18, std 13.14, range [44.66, 90.81]

Radius of gyration: 14.07 Å; Cα contacts (8 Å, |Δi|>4): 189; chains: 1; bounding box: 36×26×42 Å

Mean predicted aligned error: 8.65 Å

Sequence (99 aa):
MSIANDSLSAIFNLDETVAVTSGTKNGRGYLDRPTTVLAGNEILSTDYVLHCLDSEFGSLKFGDSVLVEDANGNDVSYTVRANEADLDGLTRQVSLSKV